Protein AF-A0A1T4NYP2-F1 (afdb_monomer_lite)

Sequence (116 aa):
MANTYNLMPRKTKQEILTHFKAEAGQNKIQVIKNGMETSTIISFPQIFAIIAKSNLQSLLGGEFYAFDKKIEDPGRFSLNEVEIFADFFQVKFDVMLNFIRRNQLEAKKKRKKTNK

Radius of gyration: 15.66 Å; chains: 1; bounding box: 38×39×49 Å

pLDDT: mean 88.24, std 14.47, range [38.56, 98.31]

Organism: NCBI:txid413434

Structure (mmCIF, N/CA/C/O backbone):
data_AF-A0A1T4NYP2-F1
#
_entry.id   AF-A0A1T4NYP2-F1
#
loop_
_atom_site.group_PDB
_atom_site.id
_atom_site.type_symbol
_atom_site.label_atom_id
_atom_site.label_alt_id
_atom_site.label_comp_id
_atom_site.label_asym_id
_atom_site.label_entity_id
_atom_site.label_seq_id
_atom_site.pdbx_PDB_ins_code
_atom_site.Cartn_x
_atom_site.Cartn_y
_atom_site.Cartn_z
_atom_site.occupancy
_atom_site.B_iso_or_equiv
_atom_site.auth_seq_id
_atom_site.auth_comp_id
_atom_site.auth_asym_id
_atom_site.auth_atom_id
_atom_site.pdbx_PDB_model_num
ATOM 1 N N . MET A 1 1 ? -9.238 28.259 -32.179 1.00 39.03 1 MET A N 1
ATOM 2 C CA . MET A 1 1 ? -7.988 27.916 -31.466 1.00 39.03 1 MET A CA 1
ATOM 3 C C . MET A 1 1 ? -8.340 26.876 -30.415 1.00 39.03 1 MET A C 1
ATOM 5 O O . MET A 1 1 ? -9.040 27.210 -29.470 1.00 39.03 1 MET A O 1
ATOM 9 N N . ALA A 1 2 ? -8.002 25.605 -30.644 1.00 38.56 2 ALA A N 1
ATOM 10 C CA . ALA A 1 2 ? -8.327 24.528 -29.711 1.00 38.56 2 ALA A CA 1
ATOM 11 C C . ALA A 1 2 ? -7.280 24.491 -28.592 1.00 38.56 2 ALA A C 1
ATOM 13 O O . ALA A 1 2 ? -6.083 24.429 -28.862 1.00 38.56 2 ALA A O 1
ATOM 14 N N . ASN A 1 3 ? -7.744 24.563 -27.347 1.00 45.41 3 ASN A N 1
ATOM 15 C CA . ASN A 1 3 ? -6.913 24.497 -26.153 1.00 45.41 3 ASN A CA 1
ATOM 16 C C . ASN A 1 3 ? -6.407 23.053 -25.991 1.00 45.41 3 ASN A C 1
ATOM 18 O O . ASN A 1 3 ? -7.137 22.179 -25.520 1.00 45.41 3 ASN A O 1
ATOM 22 N N . THR A 1 4 ? -5.17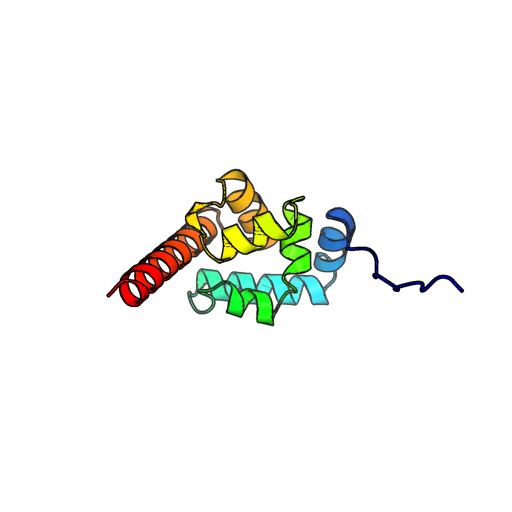8 22.772 -26.421 1.00 46.09 4 THR A N 1
ATOM 23 C CA . THR A 1 4 ? -4.510 21.496 -26.144 1.00 46.09 4 THR A CA 1
ATOM 24 C C . THR A 1 4 ? -4.061 21.501 -24.690 1.00 46.09 4 THR A C 1
ATOM 26 O O . THR A 1 4 ? -2.941 21.898 -24.368 1.00 46.09 4 THR A O 1
ATOM 29 N N . TYR A 1 5 ? -4.942 21.069 -23.789 1.00 51.00 5 TYR A N 1
ATOM 30 C CA . TYR A 1 5 ? -4.508 20.620 -22.474 1.00 51.00 5 TYR A CA 1
ATOM 31 C C . TYR A 1 5 ? -3.566 19.437 -22.699 1.00 51.00 5 TYR A C 1
ATOM 33 O O . TYR A 1 5 ? -4.006 18.346 -23.056 1.00 51.00 5 TYR A O 1
ATOM 41 N N . ASN A 1 6 ? -2.264 19.671 -22.521 1.00 46.84 6 ASN A N 1
ATOM 42 C CA . ASN A 1 6 ? -1.241 18.635 -22.435 1.00 46.84 6 ASN A CA 1
ATOM 43 C C . ASN A 1 6 ? -1.495 17.814 -21.160 1.00 46.84 6 ASN A C 1
ATOM 45 O O . ASN A 1 6 ? -0.814 17.949 -20.145 1.00 46.84 6 ASN A O 1
ATOM 49 N N . LEU A 1 7 ? -2.530 16.978 -21.189 1.00 54.16 7 LEU A N 1
ATOM 50 C CA . LEU A 1 7 ? -2.661 15.864 -20.273 1.00 54.16 7 LEU A CA 1
ATOM 51 C C . LEU A 1 7 ? -1.550 14.899 -20.667 1.00 54.16 7 LEU A C 1
ATOM 53 O O . LEU A 1 7 ? -1.682 14.175 -21.652 1.00 54.16 7 LEU A O 1
ATOM 57 N N . MET A 1 8 ? -0.436 14.916 -19.927 1.00 53.81 8 MET A N 1
ATOM 58 C CA . MET A 1 8 ? 0.527 13.824 -20.024 1.00 53.81 8 MET A CA 1
ATOM 59 C C . MET A 1 8 ? -0.262 12.513 -19.913 1.00 53.81 8 MET A C 1
ATOM 61 O O . MET A 1 8 ? -1.030 12.357 -18.953 1.00 53.81 8 MET A O 1
ATOM 65 N N . PRO A 1 9 ? -0.135 11.598 -20.888 1.00 64.44 9 PRO A N 1
ATOM 66 C CA . PRO A 1 9 ? -0.871 10.350 -20.849 1.00 64.44 9 PRO A CA 1
ATOM 67 C C . PRO A 1 9 ? -0.527 9.629 -19.546 1.00 64.44 9 PRO A C 1
ATOM 69 O O . PRO A 1 9 ? 0.637 9.550 -19.141 1.00 64.44 9 PRO A O 1
ATOM 72 N N . ARG A 1 10 ? -1.557 9.155 -18.833 1.00 69.19 10 ARG A N 1
ATOM 73 C CA . ARG A 1 10 ? -1.345 8.353 -17.625 1.00 69.19 10 ARG A CA 1
ATOM 74 C C . ARG A 1 10 ? -0.495 7.150 -18.011 1.00 69.19 10 ARG A C 1
ATOM 76 O O . ARG A 1 10 ? -0.831 6.461 -18.970 1.00 69.19 10 ARG A O 1
ATOM 83 N N . LYS A 1 11 ? 0.560 6.884 -17.236 1.00 79.50 11 LYS A N 1
ATOM 84 C CA . LYS A 1 11 ? 1.379 5.689 -17.437 1.00 79.50 11 LYS A CA 1
ATOM 85 C C . LYS A 1 11 ? 0.484 4.455 -17.374 1.00 79.50 11 LYS A C 1
ATOM 87 O O . LYS A 1 11 ? -0.310 4.295 -16.437 1.00 79.50 11 LYS A O 1
ATOM 92 N N . THR A 1 12 ? 0.628 3.596 -18.366 1.00 84.94 12 THR A N 1
ATOM 93 C CA . THR A 1 12 ? 0.041 2.263 -18.402 1.00 84.94 12 THR A CA 1
ATOM 94 C C . THR A 1 12 ? 0.625 1.403 -17.283 1.00 84.94 12 THR A C 1
ATOM 96 O O . THR A 1 12 ? 1.712 1.668 -16.757 1.00 84.94 12 THR A O 1
ATOM 99 N N . LYS A 1 13 ? -0.077 0.320 -16.933 1.00 84.38 13 LYS A N 1
ATOM 100 C CA . LYS A 1 13 ? 0.421 -0.666 -15.963 1.00 84.38 13 LYS A CA 1
ATOM 101 C C . LYS A 1 13 ? 1.820 -1.170 -16.341 1.00 84.38 13 LYS A C 1
ATOM 103 O O . LYS A 1 13 ? 2.685 -1.261 -15.475 1.00 84.38 13 LYS A O 1
ATOM 108 N N . GLN A 1 14 ? 2.063 -1.425 -17.628 1.00 86.06 14 GLN A N 1
ATOM 109 C CA . GLN A 1 14 ? 3.353 -1.916 -18.108 1.00 86.06 14 GLN A CA 1
ATOM 110 C C . GLN A 1 14 ? 4.471 -0.880 -17.939 1.00 86.06 14 GLN A C 1
ATOM 112 O O . GLN A 1 14 ? 5.550 -1.219 -17.461 1.00 86.06 14 GLN A O 1
ATOM 117 N N . GLU A 1 15 ? 4.218 0.388 -18.267 1.00 86.69 15 GLU A N 1
ATOM 118 C CA . GLU A 1 15 ? 5.200 1.467 -18.085 1.00 86.69 15 GLU A CA 1
ATOM 119 C C . GLU A 1 15 ? 5.546 1.692 -16.613 1.00 86.69 15 GLU A C 1
ATOM 121 O O . GLU A 1 15 ? 6.693 1.992 -16.284 1.00 86.69 15 GLU A O 1
ATOM 126 N N . ILE A 1 16 ? 4.576 1.521 -15.712 1.00 87.69 16 ILE A N 1
ATOM 127 C CA . ILE A 1 16 ? 4.806 1.599 -14.266 1.00 87.69 16 ILE A CA 1
ATOM 128 C C . ILE A 1 16 ? 5.700 0.451 -13.823 1.00 87.69 16 ILE A C 1
ATOM 130 O O . ILE A 1 16 ? 6.724 0.701 -13.193 1.00 87.69 16 ILE A O 1
ATOM 134 N N . LEU A 1 17 ? 5.366 -0.787 -14.188 1.00 88.06 17 LEU A N 1
ATOM 135 C CA . LEU A 1 17 ? 6.187 -1.946 -13.842 1.00 88.06 17 LEU A CA 1
ATOM 136 C C . LEU A 1 17 ? 7.617 -1.795 -14.378 1.00 88.06 17 LEU A C 1
ATOM 138 O O . LEU A 1 17 ? 8.566 -2.029 -13.638 1.00 88.06 17 LEU A O 1
ATOM 142 N N . THR A 1 18 ? 7.793 -1.334 -15.617 1.00 89.88 18 THR A N 1
ATOM 143 C CA . THR A 1 18 ? 9.120 -1.063 -16.192 1.00 89.88 18 THR A CA 1
ATOM 144 C C . THR A 1 18 ? 9.854 0.051 -15.447 1.00 89.88 18 THR A C 1
ATOM 146 O O . THR A 1 18 ? 11.021 -0.111 -15.102 1.00 89.88 18 THR A O 1
ATOM 149 N N . HIS A 1 19 ? 9.183 1.162 -15.131 1.00 89.44 19 HIS A N 1
ATOM 150 C CA . HIS A 1 19 ? 9.784 2.257 -14.369 1.00 89.44 19 HIS A CA 1
ATOM 151 C C . HIS A 1 19 ? 10.255 1.801 -12.984 1.00 89.44 19 HIS A C 1
ATOM 153 O O . HIS A 1 19 ? 11.342 2.173 -12.549 1.00 89.44 19 HIS A O 1
ATOM 159 N N . PHE A 1 20 ? 9.460 0.971 -12.306 1.00 91.38 20 PHE A N 1
ATOM 160 C CA . PHE A 1 20 ? 9.804 0.460 -10.985 1.00 91.38 20 PHE A CA 1
ATOM 161 C C . PHE A 1 20 ? 10.823 -0.683 -11.012 1.00 91.38 20 PHE A C 1
ATOM 163 O O . PHE A 1 20 ? 11.368 -0.996 -9.962 1.00 91.38 20 PHE A O 1
ATOM 170 N N . LYS A 1 21 ? 11.157 -1.253 -12.179 1.00 90.00 21 LYS A N 1
ATOM 171 C CA . LYS A 1 21 ? 12.304 -2.168 -12.352 1.00 90.00 21 LYS A CA 1
ATOM 172 C C . LYS A 1 21 ? 13.656 -1.450 -12.397 1.00 90.00 21 LYS A C 1
ATOM 174 O O . LYS A 1 21 ? 14.667 -2.087 -12.129 1.00 90.00 21 LYS A O 1
ATOM 179 N N . ALA A 1 22 ? 13.691 -0.157 -12.721 1.00 92.12 22 ALA A N 1
ATOM 180 C CA . ALA A 1 22 ? 14.923 0.627 -12.657 1.00 92.12 22 ALA A CA 1
ATOM 181 C C . ALA A 1 22 ? 15.378 0.827 -11.201 1.00 92.12 22 ALA A C 1
ATOM 183 O O . ALA A 1 22 ? 14.552 0.831 -10.289 1.00 92.12 22 ALA A O 1
ATOM 184 N N . GLU A 1 23 ? 16.673 1.070 -10.989 1.00 90.50 23 GLU A N 1
ATOM 185 C CA . GLU A 1 23 ? 17.281 1.216 -9.657 1.00 90.50 23 GLU A CA 1
ATOM 186 C C . GLU A 1 23 ? 16.554 2.249 -8.778 1.00 90.50 23 GLU A C 1
ATOM 188 O O . GLU A 1 23 ? 16.138 1.948 -7.661 1.00 90.50 23 GLU A O 1
ATOM 193 N N . ALA A 1 24 ? 16.285 3.444 -9.315 1.00 89.94 24 ALA A N 1
ATOM 194 C CA . ALA A 1 24 ? 15.552 4.488 -8.596 1.00 89.94 24 ALA A CA 1
ATOM 195 C C . ALA A 1 24 ? 14.127 4.059 -8.191 1.00 89.94 24 ALA A C 1
ATOM 197 O O . ALA A 1 24 ? 13.601 4.498 -7.167 1.00 89.94 24 ALA A O 1
ATOM 198 N N . GLY A 1 25 ? 13.493 3.208 -8.998 1.00 92.00 25 GLY A N 1
ATOM 199 C CA . GLY A 1 25 ? 12.192 2.622 -8.708 1.00 92.00 25 GLY A CA 1
ATOM 200 C C . GLY A 1 25 ? 12.274 1.550 -7.624 1.00 92.00 25 GLY A C 1
ATOM 201 O O . GLY A 1 25 ? 11.515 1.606 -6.657 1.00 92.00 25 GLY A O 1
ATOM 202 N N . GLN A 1 26 ? 13.234 0.633 -7.736 1.00 95.44 26 GLN 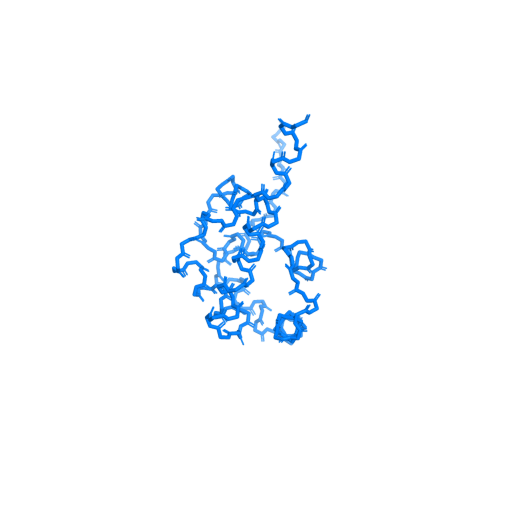A N 1
ATOM 203 C CA . GLN A 1 26 ? 13.476 -0.419 -6.746 1.00 95.44 26 GLN A CA 1
ATOM 204 C C . GLN A 1 26 ? 13.824 0.157 -5.373 1.00 95.44 26 GLN A C 1
ATOM 206 O O . GLN A 1 26 ? 13.278 -0.306 -4.376 1.00 95.44 26 GLN A O 1
ATOM 211 N N . ASN A 1 27 ? 14.610 1.235 -5.305 1.00 96.62 27 ASN A N 1
ATOM 212 C CA . ASN A 1 27 ? 14.902 1.919 -4.042 1.00 96.62 27 ASN A CA 1
ATOM 213 C C . ASN A 1 27 ? 13.621 2.399 -3.341 1.00 96.62 27 ASN A C 1
ATOM 215 O O . ASN A 1 27 ? 13.465 2.219 -2.135 1.00 96.62 27 ASN A O 1
ATOM 219 N N . LYS A 1 28 ? 12.655 2.948 -4.090 1.00 96.81 28 LYS A N 1
ATOM 220 C CA . LYS A 1 28 ? 11.351 3.350 -3.532 1.00 96.81 28 LYS A CA 1
ATOM 221 C C . LYS A 1 28 ? 10.548 2.154 -3.027 1.00 96.81 28 LYS A C 1
ATOM 223 O O . LYS A 1 28 ? 9.965 2.239 -1.948 1.00 96.81 28 LYS A O 1
ATOM 228 N N . ILE A 1 29 ? 10.524 1.058 -3.788 1.00 97.31 29 ILE A N 1
ATOM 229 C CA . ILE A 1 29 ? 9.860 -0.184 -3.370 1.00 97.31 29 ILE A CA 1
ATOM 230 C C . ILE A 1 29 ? 10.500 -0.721 -2.091 1.00 97.31 29 ILE A C 1
ATOM 232 O O . ILE A 1 29 ? 9.777 -1.028 -1.149 1.00 97.31 29 ILE A O 1
ATOM 236 N N . GLN A 1 30 ? 11.830 -0.732 -2.001 1.00 97.62 30 GLN A N 1
ATOM 237 C CA . GLN A 1 30 ? 12.553 -1.214 -0.828 1.00 97.62 30 GLN A CA 1
ATOM 238 C C . GLN A 1 30 ? 12.284 -0.363 0.419 1.00 97.62 30 GLN A C 1
ATOM 240 O O . GLN A 1 30 ? 12.068 -0.915 1.498 1.00 97.62 30 GLN A O 1
ATOM 245 N N . VAL A 1 31 ? 12.247 0.970 0.289 1.00 97.88 31 VAL A N 1
ATOM 246 C CA . VAL A 1 31 ? 11.879 1.861 1.405 1.00 97.88 31 VAL A CA 1
ATOM 247 C C . VAL A 1 31 ? 10.464 1.554 1.892 1.00 97.88 31 VAL A C 1
ATOM 249 O O . VAL A 1 31 ? 10.243 1.443 3.098 1.00 97.88 31 VAL A O 1
ATOM 252 N N . ILE A 1 32 ? 9.509 1.379 0.973 1.00 97.94 32 ILE A N 1
ATOM 253 C CA . ILE A 1 32 ? 8.119 1.079 1.338 1.00 97.94 32 ILE A CA 1
ATOM 254 C C . ILE A 1 32 ? 8.012 -0.297 1.991 1.00 97.94 32 ILE A C 1
ATOM 256 O O . ILE A 1 32 ? 7.419 -0.406 3.062 1.00 97.94 32 ILE A O 1
ATOM 260 N N . LYS A 1 33 ? 8.634 -1.316 1.395 1.00 98.25 33 LYS A N 1
ATOM 261 C CA . LYS A 1 33 ? 8.701 -2.680 1.920 1.00 98.25 33 LYS A CA 1
ATOM 262 C C . LYS A 1 33 ? 9.206 -2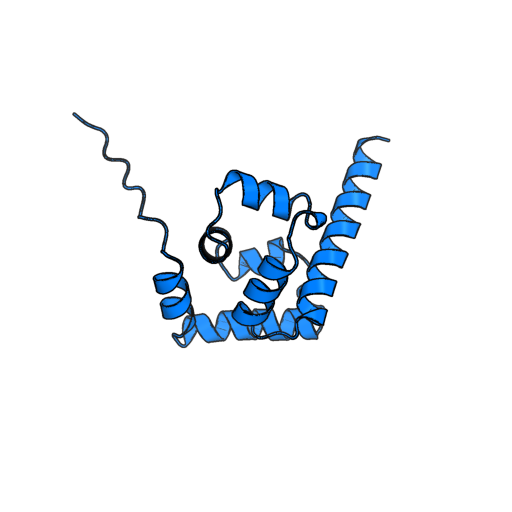.699 3.358 1.00 98.25 33 LYS A C 1
ATOM 264 O O . LYS A 1 33 ? 8.478 -3.119 4.256 1.00 98.25 33 LYS A O 1
ATOM 269 N N . ASN A 1 34 ? 10.409 -2.166 3.582 1.00 97.94 34 ASN A N 1
ATOM 270 C CA . ASN A 1 34 ? 11.016 -2.101 4.909 1.00 97.94 34 ASN A CA 1
ATOM 271 C C . ASN A 1 34 ? 10.110 -1.343 5.880 1.00 97.94 34 ASN A C 1
ATOM 273 O O . ASN A 1 34 ? 9.942 -1.750 7.029 1.00 97.94 34 ASN A O 1
ATOM 277 N N . GLY A 1 35 ? 9.496 -0.248 5.426 1.00 97.69 35 GLY A N 1
ATOM 278 C CA . GLY A 1 35 ? 8.624 0.552 6.269 1.00 97.69 35 GLY A CA 1
ATOM 279 C C . GLY A 1 35 ? 7.336 -0.165 6.673 1.00 97.69 35 GLY A C 1
ATOM 280 O O . GLY A 1 35 ? 6.883 -0.012 7.806 1.00 97.69 35 GLY A O 1
ATOM 281 N N . MET A 1 36 ? 6.760 -0.976 5.788 1.00 97.69 36 MET A N 1
ATOM 282 C CA . MET A 1 36 ? 5.591 -1.802 6.096 1.00 97.69 36 MET A CA 1
ATOM 283 C C . MET A 1 36 ? 5.950 -2.952 7.041 1.00 97.69 36 MET A C 1
ATOM 285 O O . MET A 1 36 ? 5.256 -3.162 8.034 1.00 97.69 36 MET A O 1
ATOM 289 N N . GLU A 1 37 ? 7.056 -3.654 6.782 1.00 96.31 37 GLU A N 1
ATOM 290 C CA . GLU A 1 37 ? 7.526 -4.776 7.609 1.00 96.31 37 GLU A CA 1
ATOM 291 C C . GLU A 1 37 ? 7.917 -4.329 9.028 1.00 96.31 37 GLU A C 1
ATOM 293 O O . GLU A 1 37 ? 7.666 -5.042 9.996 1.00 96.31 37 GLU A O 1
ATOM 298 N N . THR A 1 38 ? 8.446 -3.110 9.175 1.00 96.50 38 THR A N 1
ATOM 299 C CA . THR A 1 38 ? 8.803 -2.505 10.474 1.00 96.50 38 THR A CA 1
ATOM 300 C C . THR A 1 38 ? 7.690 -1.656 11.091 1.00 96.50 38 THR A C 1
ATOM 302 O O . THR A 1 38 ? 7.876 -1.073 12.157 1.00 96.50 38 THR A O 1
ATOM 305 N N . SER A 1 39 ? 6.519 -1.568 10.450 1.00 93.75 39 SER A N 1
ATOM 306 C CA . SER A 1 39 ? 5.394 -0.727 10.891 1.00 93.75 39 SER A CA 1
ATOM 307 C C . SER A 1 39 ? 5.712 0.772 11.049 1.00 93.75 39 SER A C 1
ATOM 309 O O . SER A 1 39 ? 5.044 1.467 11.817 1.00 93.75 39 SER A O 1
ATOM 311 N N . THR A 1 40 ? 6.687 1.301 10.308 1.00 96.88 40 THR A N 1
ATOM 312 C CA . THR A 1 40 ? 6.962 2.749 10.213 1.00 96.88 40 THR A CA 1
ATOM 313 C C . THR A 1 40 ? 6.123 3.423 9.117 1.00 96.88 40 THR A C 1
ATOM 315 O O . THR A 1 40 ? 5.696 4.571 9.272 1.00 96.88 40 THR A O 1
ATOM 318 N N . ILE A 1 41 ? 5.783 2.687 8.052 1.00 97.81 41 ILE A N 1
ATOM 319 C CA . ILE A 1 41 ? 4.790 3.069 7.039 1.00 97.81 41 ILE A CA 1
ATOM 320 C C . ILE A 1 41 ? 3.485 2.341 7.345 1.00 97.81 41 ILE A C 1
ATOM 322 O O . ILE A 1 41 ? 3.354 1.130 7.199 1.00 97.81 41 ILE A O 1
ATOM 326 N N . ILE A 1 42 ? 2.501 3.115 7.785 1.00 96.88 42 ILE A N 1
ATOM 327 C CA . ILE A 1 42 ? 1.246 2.624 8.362 1.00 96.88 42 ILE A CA 1
ATOM 328 C C . ILE A 1 42 ? 0.013 3.232 7.702 1.00 96.88 42 ILE A C 1
ATOM 330 O O . ILE A 1 42 ? -1.110 2.870 8.051 1.00 96.88 42 ILE A O 1
ATOM 334 N N . SER A 1 43 ? 0.206 4.178 6.781 1.00 96.81 43 SER A N 1
ATOM 335 C CA . SER A 1 43 ? -0.874 4.919 6.146 1.00 96.81 43 SER A CA 1
ATOM 336 C C . SER A 1 43 ? -0.606 5.223 4.676 1.00 96.81 43 SER A C 1
ATOM 338 O O . SER A 1 43 ? 0.538 5.391 4.255 1.00 96.81 43 SER A O 1
ATOM 340 N N . PHE A 1 44 ? -1.678 5.329 3.888 1.00 96.50 44 PHE A N 1
ATOM 341 C CA . PHE A 1 44 ? -1.581 5.668 2.465 1.00 96.50 44 PHE A CA 1
ATOM 342 C C . PHE A 1 44 ? -0.856 6.996 2.183 1.00 96.50 44 PHE A C 1
ATOM 344 O O . PHE A 1 44 ? -0.042 7.013 1.263 1.00 96.50 44 PHE A O 1
ATOM 351 N N . PRO A 1 45 ? -1.046 8.087 2.958 1.00 96.19 45 PRO A N 1
ATOM 352 C CA . PRO A 1 45 ? -0.279 9.317 2.754 1.00 96.19 45 PRO A CA 1
ATOM 353 C C . PRO A 1 45 ? 1.242 9.128 2.837 1.00 96.19 45 PRO A C 1
ATOM 355 O O . PRO A 1 45 ? 1.967 9.750 2.067 1.00 96.19 45 PRO A O 1
ATOM 358 N N . GLN A 1 46 ? 1.733 8.241 3.711 1.00 97.62 46 GLN A N 1
ATOM 359 C CA . GLN A 1 46 ? 3.169 7.939 3.805 1.00 97.62 46 GLN A CA 1
ATOM 360 C C . GLN A 1 46 ? 3.678 7.211 2.554 1.00 97.62 46 GLN A C 1
ATOM 362 O O . GLN A 1 46 ? 4.767 7.509 2.077 1.00 97.62 46 GLN A O 1
ATOM 367 N N . ILE A 1 47 ? 2.873 6.315 1.972 1.00 97.44 47 ILE A N 1
ATOM 368 C CA . ILE A 1 47 ? 3.180 5.706 0.669 1.00 97.44 47 ILE A CA 1
ATOM 369 C C . ILE A 1 47 ? 3.195 6.781 -0.426 1.00 97.44 47 ILE A C 1
ATOM 371 O O . ILE A 1 47 ? 4.109 6.816 -1.251 1.00 97.44 47 ILE A O 1
ATOM 375 N N . PHE A 1 48 ? 2.214 7.687 -0.422 1.00 96.44 48 PHE A N 1
ATOM 376 C CA . PHE A 1 48 ? 2.078 8.729 -1.444 1.00 96.44 48 PHE A CA 1
ATOM 377 C C . PHE A 1 48 ? 3.185 9.785 -1.408 1.00 96.44 48 PHE A C 1
ATOM 379 O O . PHE A 1 48 ? 3.453 10.415 -2.429 1.00 96.44 48 PHE A O 1
ATOM 386 N N . ALA A 1 49 ? 3.858 9.945 -0.268 1.00 96.56 49 ALA A N 1
ATOM 387 C CA . ALA A 1 49 ? 5.058 10.768 -0.154 1.00 96.56 49 ALA A CA 1
ATOM 388 C C . ALA A 1 49 ? 6.255 10.191 -0.937 1.00 96.56 49 ALA A C 1
ATOM 390 O O . ALA A 1 49 ? 7.188 10.922 -1.258 1.00 96.56 49 ALA A O 1
ATOM 391 N N . ILE A 1 50 ? 6.233 8.893 -1.262 1.00 96.38 50 ILE A N 1
ATOM 392 C CA . ILE A 1 50 ? 7.337 8.178 -1.921 1.00 96.38 50 ILE A CA 1
ATOM 393 C C . ILE A 1 50 ? 6.981 7.851 -3.380 1.00 96.38 50 ILE A C 1
ATOM 395 O O . ILE A 1 50 ? 7.797 8.016 -4.296 1.00 96.38 50 ILE A O 1
ATOM 399 N N . ILE A 1 51 ? 5.751 7.389 -3.617 1.00 94.38 51 ILE A N 1
ATOM 400 C CA . ILE A 1 51 ? 5.240 7.007 -4.936 1.00 94.38 51 ILE A CA 1
ATOM 401 C C . ILE A 1 51 ? 3.959 7.777 -5.241 1.00 94.38 51 ILE A C 1
ATOM 403 O O . ILE A 1 51 ? 3.025 7.794 -4.449 1.00 94.38 51 ILE A O 1
ATOM 407 N N . ALA A 1 52 ? 3.879 8.353 -6.441 1.00 93.19 52 ALA A N 1
ATOM 408 C CA . ALA A 1 52 ? 2.688 9.067 -6.881 1.00 93.19 52 ALA A CA 1
ATOM 409 C C . ALA A 1 52 ? 1.436 8.172 -6.845 1.00 93.19 52 ALA A C 1
ATOM 411 O O . ALA A 1 52 ? 1.424 7.073 -7.405 1.00 93.19 52 ALA A O 1
ATOM 412 N N . LYS A 1 53 ? 0.356 8.694 -6.254 1.00 93.06 53 LYS A N 1
ATOM 413 C CA . LYS A 1 53 ? -0.961 8.043 -6.154 1.00 93.06 53 LYS A CA 1
ATOM 414 C C . LYS A 1 53 ? -1.461 7.491 -7.496 1.00 93.06 53 LYS A C 1
ATOM 416 O O . LYS A 1 53 ? -1.986 6.382 -7.551 1.00 93.06 53 LYS A O 1
ATOM 421 N N . SER A 1 54 ? -1.250 8.240 -8.579 1.00 90.62 54 SER A N 1
ATOM 422 C CA . SER A 1 54 ? -1.646 7.863 -9.940 1.00 90.62 54 SER A CA 1
ATOM 423 C C . SER A 1 54 ? -0.980 6.577 -10.436 1.00 90.62 54 SER A C 1
ATOM 425 O O . SER A 1 54 ? -1.608 5.826 -11.175 1.00 90.62 54 SER A O 1
ATOM 427 N N . ASN A 1 55 ? 0.247 6.270 -9.999 1.00 91.56 55 ASN A N 1
ATOM 428 C CA . ASN A 1 55 ? 0.906 5.014 -10.361 1.00 91.56 55 ASN A CA 1
ATOM 429 C C . ASN A 1 55 ? 0.182 3.817 -9.731 1.00 91.56 55 ASN A C 1
ATOM 431 O O . ASN A 1 55 ? -0.060 2.815 -10.395 1.00 91.56 55 ASN A O 1
ATOM 435 N N . LEU A 1 56 ? -0.204 3.927 -8.458 1.00 92.50 56 LEU A N 1
ATOM 436 C CA . LEU A 1 56 ? -0.915 2.852 -7.760 1.00 92.50 56 LEU A CA 1
ATOM 437 C C . LEU A 1 56 ? -2.327 2.666 -8.309 1.00 92.50 56 LEU A C 1
ATOM 439 O O . LEU A 1 56 ? -2.793 1.543 -8.454 1.00 92.50 56 LEU A O 1
ATOM 443 N N . GLN A 1 57 ? -2.981 3.757 -8.692 1.00 91.25 57 GLN A N 1
ATOM 444 C CA . GLN A 1 57 ? -4.260 3.690 -9.383 1.00 91.25 57 GLN A CA 1
ATOM 445 C C . GLN A 1 57 ? -4.149 2.955 -10.731 1.00 91.25 57 GLN A C 1
ATOM 447 O O . GLN A 1 57 ? -4.930 2.043 -11.000 1.00 91.25 57 GLN A O 1
ATOM 452 N N . SER A 1 58 ? -3.181 3.331 -11.573 1.00 90.06 58 SER A N 1
ATOM 453 C CA . SER A 1 58 ? -2.950 2.683 -12.870 1.00 90.06 58 SER A CA 1
ATOM 454 C C . SER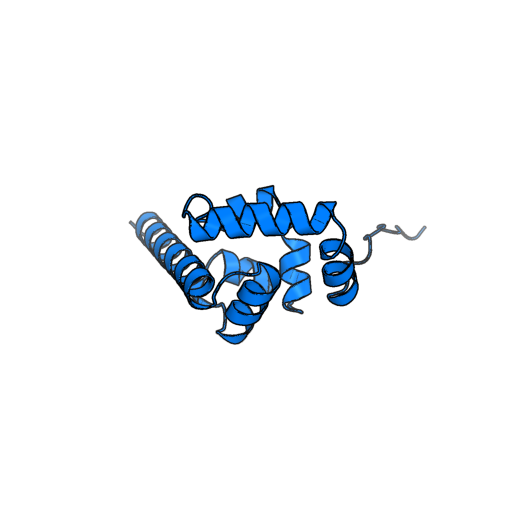 A 1 58 ? -2.566 1.205 -12.726 1.00 90.06 58 SER A C 1
ATOM 456 O O . SER A 1 58 ? -2.920 0.401 -13.586 1.00 90.06 58 SER A O 1
ATOM 458 N N . LEU A 1 59 ? -1.883 0.822 -11.639 1.00 88.50 59 LEU A N 1
ATOM 459 C CA . LEU A 1 59 ? -1.543 -0.573 -11.332 1.00 88.50 59 LEU A CA 1
ATOM 460 C C . LEU A 1 59 ? -2.796 -1.456 -11.193 1.00 88.50 59 LEU A C 1
ATOM 462 O O . LEU A 1 59 ? -2.808 -2.594 -11.671 1.00 88.50 59 LEU A O 1
ATOM 466 N N . LEU A 1 60 ? -3.846 -0.915 -10.568 1.00 88.19 60 LEU A N 1
ATOM 467 C CA . LEU A 1 60 ? -5.122 -1.599 -10.349 1.00 88.19 60 LEU A CA 1
ATOM 468 C C . LEU A 1 60 ? -6.065 -1.542 -11.562 1.00 88.19 60 LEU A C 1
ATOM 470 O O . LEU A 1 60 ? -7.125 -2.158 -11.533 1.00 88.19 60 LEU A O 1
ATOM 474 N N . GLY A 1 61 ? -5.710 -0.805 -12.621 1.00 78.06 61 GLY A N 1
ATOM 475 C CA . GLY A 1 61 ? -6.534 -0.682 -13.829 1.00 78.06 61 GLY A CA 1
ATOM 476 C C . GLY A 1 61 ? -7.873 0.037 -13.613 1.00 78.06 61 GLY A C 1
ATOM 477 O O . GLY A 1 61 ? -8.797 -0.153 -14.397 1.00 78.06 61 GLY A O 1
ATOM 478 N N . GLY A 1 62 ? -8.000 0.830 -12.542 1.00 68.62 62 GLY A N 1
ATOM 479 C CA . GLY A 1 62 ? -9.275 1.400 -12.102 1.00 68.62 62 GLY A CA 1
ATOM 480 C C . GLY A 1 62 ? -9.532 2.854 -12.515 1.00 68.62 62 GLY A C 1
ATOM 481 O O . GLY A 1 62 ? -8.616 3.664 -12.712 1.00 68.62 62 GLY A O 1
ATOM 482 N N . GLU A 1 63 ? -10.816 3.218 -12.550 1.00 65.44 63 GLU A N 1
ATOM 483 C CA . GLU A 1 63 ? -11.262 4.609 -12.636 1.00 65.44 63 GLU A CA 1
ATOM 484 C C . GLU A 1 63 ? -10.814 5.419 -11.406 1.00 65.44 63 GLU A C 1
ATOM 486 O O . GLU A 1 63 ? -10.879 4.951 -10.267 1.00 65.44 63 GLU A O 1
ATOM 491 N N . PHE A 1 64 ? -10.384 6.666 -11.630 1.00 65.56 64 PHE A N 1
ATOM 492 C CA . PHE A 1 64 ? -9.796 7.547 -10.604 1.00 65.56 64 PHE A CA 1
ATOM 493 C C . PHE A 1 64 ? -10.683 7.688 -9.367 1.00 65.56 64 PHE A C 1
ATOM 495 O O . PHE A 1 64 ? 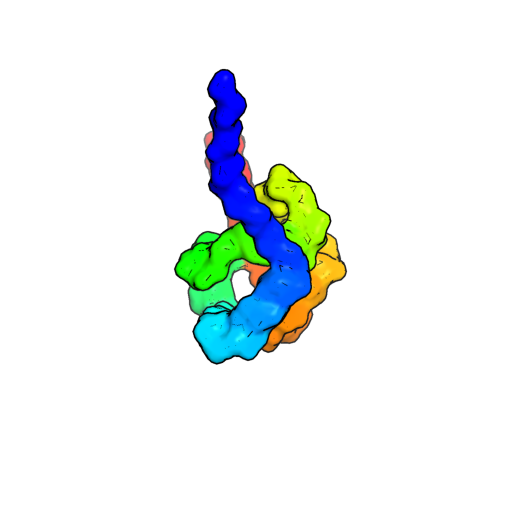-10.236 7.525 -8.233 1.00 65.56 64 PHE A O 1
ATOM 502 N N . TYR A 1 65 ? -11.974 7.906 -9.598 1.00 69.88 65 TYR A N 1
ATOM 503 C CA . TYR A 1 65 ? -12.943 8.115 -8.535 1.00 69.88 65 TYR A CA 1
ATOM 504 C C . TYR A 1 65 ? -13.164 6.867 -7.667 1.00 69.88 65 TYR A C 1
ATOM 506 O O . TYR A 1 65 ? -13.397 6.971 -6.461 1.00 69.88 65 TYR A O 1
ATOM 514 N N . ALA A 1 66 ? -13.048 5.672 -8.253 1.00 86.00 66 ALA A N 1
ATOM 515 C CA . ALA A 1 66 ? -13.144 4.430 -7.500 1.00 86.00 66 ALA A CA 1
ATOM 516 C C . ALA A 1 66 ? -11.934 4.251 -6.576 1.00 86.00 66 ALA A C 1
ATOM 518 O O . ALA A 1 66 ? -12.099 3.831 -5.431 1.00 86.00 66 ALA A O 1
ATOM 519 N N . PHE A 1 67 ? -10.735 4.612 -7.041 1.00 91.44 67 PHE A N 1
ATOM 520 C CA . PHE A 1 67 ? -9.523 4.517 -6.232 1.00 91.44 67 PHE A CA 1
ATOM 521 C C . PHE A 1 67 ? -9.554 5.473 -5.039 1.00 91.44 67 PHE A C 1
ATOM 523 O O . PHE A 1 67 ? -9.286 5.055 -3.916 1.00 91.44 67 PHE A O 1
ATOM 530 N N . ASP A 1 68 ? -9.972 6.720 -5.245 1.00 91.75 68 ASP A N 1
ATOM 531 C CA . ASP A 1 68 ? -10.081 7.711 -4.171 1.00 91.75 68 ASP A CA 1
ATOM 532 C C . ASP A 1 68 ? -11.017 7.243 -3.054 1.00 91.75 68 ASP A C 1
ATOM 534 O O . ASP A 1 68 ? -10.634 7.241 -1.882 1.00 91.75 68 ASP A O 1
ATOM 538 N N . LYS A 1 69 ? -12.183 6.703 -3.423 1.00 92.38 69 LYS A N 1
ATOM 539 C CA . LYS A 1 69 ? -13.114 6.090 -2.467 1.00 92.38 69 LYS A CA 1
ATOM 540 C C . LYS A 1 69 ? -12.525 4.895 -1.728 1.00 92.38 69 LYS A C 1
ATOM 542 O O . LYS A 1 69 ? -12.887 4.668 -0.577 1.00 92.38 69 LYS A O 1
ATOM 547 N N . LYS A 1 70 ? -11.652 4.108 -2.364 1.00 94.50 70 LYS A N 1
ATOM 548 C CA . LYS A 1 70 ? -10.953 2.990 -1.709 1.00 94.50 70 LYS A CA 1
ATOM 549 C C . LYS A 1 70 ? -9.890 3.484 -0.733 1.00 94.50 70 LYS A C 1
ATOM 551 O O . LYS A 1 70 ? -9.708 2.881 0.314 1.00 94.50 70 LYS A O 1
ATOM 556 N N . ILE A 1 71 ? -9.228 4.602 -1.009 1.00 94.94 71 ILE A N 1
ATOM 557 C CA . ILE A 1 71 ? -8.298 5.216 -0.051 1.00 94.94 71 ILE A CA 1
ATOM 558 C C . ILE A 1 71 ? -9.044 5.793 1.161 1.00 94.94 71 ILE A C 1
ATOM 560 O O . ILE A 1 71 ? -8.591 5.635 2.294 1.00 94.94 71 ILE A O 1
ATOM 564 N N . GLU A 1 72 ? -10.200 6.422 0.943 1.00 93.56 72 GLU A N 1
ATOM 565 C CA . GLU A 1 72 ? -11.073 6.930 2.014 1.00 93.56 72 GLU A CA 1
ATOM 566 C C . GLU A 1 72 ? -11.779 5.817 2.801 1.00 93.56 72 GLU A C 1
ATOM 568 O O . GLU A 1 72 ? -12.090 5.976 3.987 1.00 93.56 72 GLU A O 1
ATOM 573 N N . ASP A 1 73 ? -12.060 4.694 2.141 1.00 94.56 73 ASP A N 1
ATOM 574 C CA . ASP A 1 73 ? -12.644 3.488 2.719 1.00 94.56 73 ASP A CA 1
ATOM 575 C C . ASP A 1 73 ? -11.860 2.232 2.315 1.00 94.56 73 ASP A C 1
ATOM 577 O O . ASP A 1 73 ? -12.279 1.494 1.415 1.00 94.56 73 ASP A O 1
ATOM 581 N N . PRO A 1 74 ? -10.741 1.936 2.998 1.00 95.81 74 PRO A N 1
ATOM 582 C CA . PRO A 1 74 ? -9.876 0.812 2.635 1.00 95.81 74 PRO A CA 1
ATOM 583 C C . PRO A 1 74 ? -10.558 -0.558 2.683 1.00 95.81 74 PRO A C 1
ATOM 585 O O . PRO A 1 74 ? -10.070 -1.505 2.079 1.00 95.81 74 PRO A O 1
ATOM 588 N N . GLY A 1 75 ? -11.729 -0.673 3.321 1.00 93.88 75 GLY A N 1
ATOM 589 C CA . GLY A 1 75 ? -12.543 -1.890 3.265 1.00 93.88 75 GLY A CA 1
ATOM 590 C C . GLY A 1 75 ? -13.109 -2.211 1.878 1.00 93.88 75 GLY A C 1
ATOM 591 O O . GLY A 1 75 ? -13.683 -3.279 1.701 1.00 93.88 75 GLY A O 1
ATOM 592 N N . ARG A 1 76 ? -12.980 -1.298 0.909 1.00 94.38 76 ARG A N 1
ATOM 593 C CA . ARG A 1 76 ? -13.416 -1.477 -0.482 1.00 94.38 76 ARG A CA 1
ATOM 594 C C . ARG A 1 76 ? -12.352 -2.107 -1.386 1.00 94.38 76 ARG A C 1
ATOM 596 O O . ARG A 1 76 ? -12.646 -2.355 -2.555 1.00 94.38 76 ARG A O 1
ATOM 603 N N . PHE A 1 77 ? -11.129 -2.316 -0.895 1.00 95.38 77 PHE A N 1
ATOM 604 C CA . PHE A 1 77 ? -10.131 -3.093 -1.627 1.00 95.38 77 PHE A CA 1
ATOM 605 C C . PHE A 1 77 ? -10.522 -4.572 -1.624 1.00 95.38 77 PHE A C 1
ATOM 607 O O . PHE A 1 77 ? -10.799 -5.149 -0.573 1.00 95.38 77 PHE A O 1
ATOM 614 N N . SER A 1 78 ? -10.556 -5.174 -2.808 1.00 95.00 78 SER A N 1
ATOM 615 C CA . SER A 1 78 ? -10.727 -6.621 -2.967 1.00 95.00 78 SER A CA 1
ATOM 616 C C . SER A 1 78 ? -9.424 -7.361 -2.660 1.00 95.00 78 SER A C 1
ATOM 618 O O . SER A 1 78 ? -8.348 -6.775 -2.761 1.00 95.00 78 SER A O 1
ATOM 620 N N . LEU A 1 79 ? -9.500 -8.655 -2.332 1.00 96.19 79 LEU A N 1
ATOM 621 C CA . LEU A 1 79 ? -8.305 -9.462 -2.050 1.00 96.19 79 LEU A CA 1
ATOM 622 C C . LEU A 1 79 ? -7.330 -9.482 -3.237 1.00 96.19 79 LEU A C 1
ATOM 624 O O . LEU A 1 79 ? -6.141 -9.292 -3.026 1.00 96.19 79 LEU A O 1
ATOM 628 N N . ASN A 1 80 ? -7.830 -9.556 -4.473 1.00 95.31 80 ASN A N 1
ATOM 629 C CA . ASN A 1 80 ? -6.986 -9.486 -5.671 1.00 95.31 80 ASN A CA 1
ATOM 630 C C . ASN A 1 80 ? -6.209 -8.160 -5.763 1.00 95.31 80 ASN A C 1
ATOM 632 O O . ASN A 1 80 ? -5.067 -8.130 -6.202 1.00 95.31 80 ASN A O 1
ATOM 636 N N . GLU A 1 81 ? -6.803 -7.038 -5.348 1.00 95.12 81 GLU A N 1
ATOM 637 C CA . GLU A 1 81 ? -6.095 -5.750 -5.323 1.00 95.12 81 GLU A CA 1
ATOM 638 C C . GLU A 1 81 ? -5.056 -5.691 -4.200 1.00 95.12 81 GLU A C 1
ATOM 640 O O . GLU A 1 81 ? -4.001 -5.079 -4.369 1.00 95.12 81 GLU A O 1
ATOM 645 N N . VAL A 1 82 ? -5.336 -6.346 -3.070 1.00 97.06 82 VAL A N 1
ATOM 646 C CA . VAL A 1 82 ? -4.371 -6.530 -1.978 1.00 97.06 82 VAL A CA 1
ATOM 647 C C . VAL A 1 82 ? -3.194 -7.388 -2.449 1.00 97.06 82 VAL A C 1
ATOM 649 O O . VAL A 1 82 ? -2.057 -7.018 -2.176 1.00 97.06 82 VAL A O 1
ATOM 652 N N . GLU A 1 83 ? -3.435 -8.467 -3.198 1.00 96.88 83 GLU A N 1
ATOM 653 C CA . GLU A 1 83 ? -2.391 -9.300 -3.818 1.00 96.88 83 GLU A CA 1
ATOM 654 C C . GLU A 1 83 ? -1.550 -8.498 -4.812 1.00 96.88 83 GLU A C 1
ATOM 656 O O . GLU A 1 83 ? -0.331 -8.453 -4.683 1.00 96.88 83 GLU A O 1
ATOM 661 N N . ILE A 1 84 ? -2.187 -7.762 -5.727 1.00 95.25 84 ILE A N 1
ATOM 662 C CA . ILE A 1 84 ? -1.481 -6.912 -6.697 1.00 95.25 84 ILE A CA 1
ATOM 663 C C . ILE A 1 84 ? -0.569 -5.898 -5.988 1.00 95.25 84 ILE A C 1
ATOM 665 O O . ILE A 1 84 ? 0.550 -5.645 -6.441 1.00 95.25 84 ILE A O 1
ATOM 669 N N . PHE A 1 85 ? -1.019 -5.305 -4.878 1.00 96.44 85 PHE A N 1
ATOM 670 C CA . PHE A 1 85 ? -0.169 -4.423 -4.081 1.00 96.44 85 PHE A CA 1
ATOM 671 C C . PHE A 1 85 ? 0.921 -5.169 -3.320 1.00 96.44 85 PHE A C 1
ATOM 673 O O . PHE A 1 85 ? 2.042 -4.667 -3.269 1.00 96.44 85 PHE A O 1
ATOM 680 N N . ALA A 1 86 ? 0.630 -6.331 -2.741 1.00 97.88 86 ALA A N 1
ATOM 681 C CA . ALA A 1 86 ? 1.629 -7.146 -2.059 1.00 97.88 86 ALA A CA 1
ATOM 682 C C . ALA A 1 86 ? 2.780 -7.508 -3.009 1.00 97.88 86 ALA A C 1
ATOM 684 O O . ALA A 1 86 ? 3.941 -7.263 -2.676 1.00 97.88 86 ALA A O 1
ATOM 685 N N . ASP A 1 87 ? 2.451 -7.952 -4.221 1.00 96.75 87 ASP A N 1
ATOM 686 C CA . ASP A 1 87 ? 3.416 -8.269 -5.272 1.00 96.75 87 ASP A CA 1
ATOM 687 C C . ASP A 1 87 ? 4.211 -7.034 -5.700 1.00 96.75 87 ASP A C 1
ATOM 689 O O . ASP A 1 87 ? 5.441 -7.066 -5.777 1.00 96.75 87 ASP A O 1
ATOM 693 N N . PHE A 1 88 ? 3.526 -5.912 -5.940 1.00 96.25 88 PHE A N 1
ATOM 694 C CA . PHE A 1 88 ? 4.175 -4.675 -6.370 1.00 96.25 88 PHE A CA 1
ATOM 695 C C . PHE A 1 88 ? 5.150 -4.129 -5.320 1.00 96.25 88 PHE A C 1
ATOM 697 O O . PHE A 1 88 ? 6.258 -3.717 -5.663 1.00 96.25 88 PHE A O 1
ATOM 704 N N . PHE A 1 89 ? 4.757 -4.140 -4.045 1.00 97.25 89 PHE A N 1
ATOM 705 C CA . PHE A 1 89 ? 5.596 -3.691 -2.934 1.00 97.25 89 PHE A CA 1
ATOM 706 C C . PHE A 1 89 ? 6.544 -4.775 -2.405 1.00 97.25 89 PHE A C 1
ATOM 708 O O . PHE A 1 89 ? 7.325 -4.499 -1.498 1.00 97.25 89 PHE A O 1
ATOM 715 N N . GLN A 1 90 ? 6.506 -5.983 -2.975 1.00 97.25 90 GLN A N 1
ATOM 716 C CA . GLN A 1 90 ? 7.342 -7.126 -2.598 1.00 97.25 90 GLN A CA 1
ATOM 717 C C . GLN A 1 90 ? 7.260 -7.483 -1.104 1.00 97.25 90 GLN A C 1
ATOM 719 O O . GLN A 1 90 ? 8.266 -7.846 -0.481 1.00 97.25 90 GLN A O 1
ATOM 724 N N . VAL A 1 91 ? 6.060 -7.374 -0.532 1.00 98.00 91 VAL A N 1
ATOM 725 C CA . VAL A 1 91 ? 5.742 -7.776 0.846 1.00 98.00 91 VAL A CA 1
ATOM 726 C C . VAL A 1 91 ? 4.862 -9.020 0.836 1.00 98.00 91 VAL A C 1
ATOM 728 O O . VAL A 1 91 ? 4.157 -9.295 -0.131 1.00 98.00 91 VAL A O 1
ATOM 731 N N . LYS A 1 92 ? 4.847 -9.766 1.943 1.00 98.19 92 LYS A N 1
ATOM 732 C CA . LYS A 1 92 ? 3.888 -10.867 2.114 1.00 98.19 92 LYS A CA 1
ATOM 733 C C . LYS A 1 92 ? 2.453 -10.337 2.064 1.00 98.19 92 LYS A C 1
ATOM 735 O O . LYS A 1 92 ? 2.172 -9.263 2.602 1.00 98.19 92 LYS A O 1
ATOM 740 N N . PHE A 1 93 ? 1.540 -11.136 1.512 1.00 98.12 93 PHE A N 1
ATOM 741 C CA . PHE A 1 93 ? 0.114 -10.810 1.451 1.00 98.12 93 PHE A CA 1
ATOM 742 C C . PHE A 1 93 ? -0.447 -10.366 2.811 1.00 98.12 93 PHE A C 1
ATOM 744 O O . PHE A 1 93 ? -1.081 -9.318 2.900 1.00 98.12 93 PHE A O 1
ATOM 751 N N . ASP A 1 94 ? -0.117 -11.081 3.889 1.00 98.00 94 ASP A N 1
ATOM 752 C CA . ASP A 1 94 ? -0.592 -10.762 5.241 1.00 98.00 94 ASP A CA 1
ATOM 753 C C . ASP A 1 94 ? -0.138 -9.381 5.733 1.00 98.00 94 ASP A C 1
ATOM 755 O O . ASP A 1 94 ? -0.879 -8.693 6.436 1.00 98.00 94 ASP A O 1
ATOM 759 N N . VAL A 1 95 ? 1.064 -8.937 5.347 1.00 98.12 95 VAL A N 1
ATOM 760 C CA . VAL A 1 95 ? 1.575 -7.598 5.687 1.00 98.12 95 VAL A CA 1
ATOM 761 C C . VAL A 1 95 ? 0.730 -6.534 4.991 1.00 98.12 95 VAL A C 1
ATOM 763 O O . VAL A 1 95 ? 0.290 -5.575 5.631 1.00 98.12 95 VAL A O 1
ATOM 766 N N . MET A 1 96 ? 0.435 -6.726 3.702 1.00 98.31 96 MET A N 1
ATOM 767 C CA . MET A 1 96 ? -0.425 -5.818 2.943 1.00 98.31 96 MET A CA 1
ATOM 768 C C . MET A 1 96 ? -1.865 -5.829 3.467 1.00 98.31 96 MET A C 1
ATOM 770 O O . MET A 1 96 ? -2.452 -4.771 3.698 1.00 98.31 96 MET A O 1
ATOM 774 N N . LEU A 1 97 ? -2.429 -7.004 3.741 1.00 98.00 97 LEU A N 1
ATOM 775 C CA . LEU A 1 97 ? -3.776 -7.142 4.289 1.00 98.00 97 LEU A CA 1
ATOM 776 C C . LEU A 1 97 ? -3.901 -6.440 5.649 1.00 98.00 97 LEU A C 1
ATOM 778 O O . LEU A 1 97 ? -4.864 -5.705 5.885 1.00 98.00 97 LEU A O 1
ATOM 782 N N . ASN A 1 98 ? -2.908 -6.600 6.526 1.00 97.56 98 ASN A N 1
ATOM 783 C CA . ASN A 1 98 ? -2.862 -5.916 7.818 1.00 97.56 98 ASN A CA 1
ATOM 784 C C . ASN A 1 98 ? -2.755 -4.396 7.663 1.00 97.56 98 ASN A C 1
ATOM 786 O O . ASN A 1 98 ? -3.434 -3.659 8.384 1.00 97.56 98 ASN A O 1
ATOM 790 N N . PHE A 1 99 ? -1.969 -3.913 6.699 1.00 98.00 99 PHE A N 1
ATOM 791 C CA . PHE A 1 99 ? -1.895 -2.492 6.367 1.00 98.00 99 PHE A CA 1
ATOM 792 C C . PHE A 1 99 ? -3.261 -1.934 5.933 1.00 98.00 99 PHE A C 1
ATOM 794 O O . PHE A 1 99 ? -3.711 -0.911 6.464 1.00 98.00 99 PHE A O 1
ATOM 801 N N . ILE A 1 100 ? -3.966 -2.621 5.028 1.00 97.69 100 ILE A N 1
ATOM 802 C CA . ILE A 1 100 ? -5.310 -2.229 4.573 1.00 97.69 100 ILE A CA 1
ATOM 803 C C . ILE A 1 100 ? -6.299 -2.235 5.740 1.00 97.69 100 ILE A C 1
ATOM 805 O O . ILE A 1 100 ? -7.003 -1.245 5.963 1.00 97.69 100 ILE A O 1
ATOM 809 N N . ARG A 1 101 ? -6.310 -3.305 6.542 1.00 97.19 101 ARG A N 1
ATOM 810 C CA . ARG A 1 101 ? -7.187 -3.445 7.712 1.00 97.19 101 ARG A CA 1
ATOM 811 C C . ARG A 1 101 ? -6.950 -2.337 8.734 1.00 97.19 101 ARG A C 1
ATOM 813 O O . ARG A 1 101 ? -7.910 -1.760 9.244 1.00 97.19 101 ARG A O 1
ATOM 820 N N . ARG A 1 102 ? -5.692 -1.991 9.014 1.00 96.38 102 ARG A N 1
ATOM 821 C CA . ARG A 1 102 ? -5.340 -0.868 9.894 1.00 96.38 102 ARG A CA 1
ATOM 822 C C . ARG A 1 102 ? -5.935 0.441 9.381 1.00 96.38 102 ARG A C 1
ATOM 824 O O . ARG A 1 102 ? -6.611 1.138 10.135 1.00 96.38 102 ARG A O 1
ATOM 831 N N . ASN A 1 103 ? -5.729 0.757 8.105 1.00 97.44 103 ASN A N 1
ATOM 832 C CA . ASN A 1 103 ? -6.250 1.988 7.507 1.00 97.44 103 ASN A CA 1
ATOM 833 C C . ASN A 1 103 ? -7.788 2.008 7.477 1.00 97.44 103 ASN A C 1
ATOM 835 O O . ASN A 1 103 ? -8.392 3.052 7.727 1.00 97.44 103 ASN A O 1
ATOM 839 N N . GLN A 1 104 ? -8.438 0.859 7.269 1.00 96.56 104 GLN A N 1
ATOM 840 C CA . GLN A 1 104 ? -9.892 0.718 7.376 1.00 96.56 104 GLN A CA 1
ATOM 841 C C . GLN A 1 104 ? -10.395 1.052 8.789 1.00 96.56 104 GLN A C 1
ATOM 843 O O . GLN A 1 104 ? -11.391 1.765 8.945 1.00 96.56 104 GLN A O 1
ATOM 848 N N . LEU A 1 105 ? -9.729 0.544 9.830 1.00 96.12 105 LEU A N 1
ATOM 849 C CA . LEU A 1 105 ? -10.095 0.821 11.221 1.00 96.12 105 LEU A CA 1
ATOM 850 C C . LEU A 1 105 ? -9.949 2.310 11.549 1.00 96.12 105 LEU A C 1
ATOM 852 O O . LEU A 1 105 ? -10.846 2.888 12.165 1.00 96.12 105 LEU A O 1
ATOM 856 N N . GLU A 1 106 ? -8.874 2.949 11.091 1.00 95.06 106 GLU A N 1
ATOM 857 C CA . GLU A 1 106 ? -8.669 4.388 11.277 1.00 95.06 106 GLU A CA 1
ATOM 858 C C . GLU A 1 106 ? -9.716 5.230 10.534 1.00 95.06 106 GLU A C 1
ATOM 860 O O . GLU A 1 106 ? -10.270 6.170 11.110 1.00 95.06 106 GLU A O 1
ATOM 865 N N . ALA A 1 107 ? -10.080 4.863 9.303 1.00 93.81 107 ALA A N 1
ATOM 866 C CA . ALA A 1 107 ? -11.157 5.525 8.565 1.00 93.81 107 ALA A CA 1
ATOM 867 C C . ALA A 1 107 ? -12.506 5.426 9.304 1.00 93.81 107 ALA A C 1
ATOM 869 O O . ALA A 1 107 ? -13.213 6.426 9.462 1.00 93.81 107 ALA A O 1
ATOM 870 N N . LYS A 1 108 ? -12.841 4.244 9.841 1.00 92.44 108 LYS A N 1
ATOM 871 C CA . LYS A 1 108 ? -14.058 4.038 10.647 1.00 92.44 108 LYS A CA 1
ATOM 872 C C . LYS A 1 108 ? -14.063 4.889 11.920 1.00 92.44 108 LYS A C 1
ATOM 874 O O . LYS A 1 108 ? -15.100 5.459 12.259 1.00 92.44 108 LYS A O 1
ATOM 879 N N . LYS A 1 109 ? -12.927 5.005 12.618 1.00 92.44 109 LYS A N 1
ATOM 880 C CA . LYS A 1 109 ? -12.796 5.858 13.815 1.00 92.44 109 LYS A CA 1
ATOM 881 C C . LYS A 1 109 ? -13.038 7.332 13.490 1.00 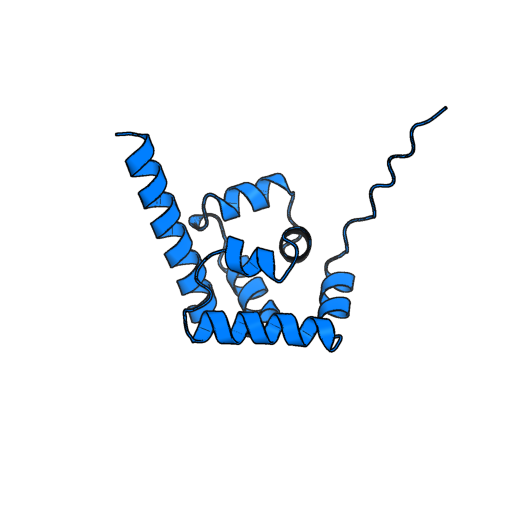92.44 109 LYS A C 1
ATOM 883 O O . LYS A 1 109 ? -13.747 7.998 14.240 1.00 92.44 109 LYS A O 1
ATOM 888 N N . LYS A 1 110 ? -12.492 7.831 12.377 1.00 87.44 110 LYS A N 1
ATOM 889 C CA . LYS A 1 110 ? -12.682 9.225 11.942 1.00 87.44 110 LYS A CA 1
ATOM 890 C C . LYS A 1 110 ? -14.155 9.541 11.673 1.00 87.44 110 LYS A C 1
ATOM 892 O O . LYS A 1 110 ? -14.661 10.510 12.222 1.00 87.44 110 LYS A O 1
ATOM 897 N N . ARG A 1 111 ? -14.872 8.670 10.952 1.00 85.50 111 ARG A N 1
ATOM 898 C CA . ARG A 1 111 ? -16.315 8.845 10.673 1.00 85.50 111 ARG A CA 1
ATOM 899 C C . ARG A 1 111 ? -17.165 8.920 11.944 1.00 85.50 111 ARG A C 1
ATOM 901 O O . ARG A 1 111 ? -18.053 9.756 12.039 1.00 85.50 111 ARG A O 1
ATOM 908 N N . LYS A 1 112 ? -16.867 8.081 12.944 1.00 79.56 112 LYS A N 1
ATOM 909 C CA . LYS A 1 112 ? -17.569 8.115 14.240 1.00 79.56 112 LYS A CA 1
ATOM 910 C C . LYS A 1 112 ? -17.363 9.426 15.004 1.00 79.56 112 LYS A C 1
ATOM 912 O O . LYS A 1 112 ? -18.257 9.818 15.739 1.00 79.56 112 LYS A O 1
ATOM 917 N N . LYS A 1 113 ? -16.204 10.076 14.855 1.00 75.19 113 LYS A N 1
ATOM 918 C CA . LYS A 1 113 ? -15.925 11.370 15.495 1.00 75.19 113 LYS A CA 1
ATOM 919 C C . LYS A 1 113 ? -16.651 12.531 14.819 1.00 75.19 113 LYS A C 1
ATOM 921 O O . LYS A 1 113 ? -16.989 13.475 15.505 1.00 75.19 113 LYS A O 1
ATOM 926 N N . THR A 1 114 ? -16.869 12.469 13.507 1.00 72.69 114 THR A N 1
ATOM 927 C CA . THR A 1 114 ? -17.558 13.534 12.757 1.00 72.69 114 THR A CA 1
ATOM 928 C C . THR A 1 114 ? -19.072 13.536 12.986 1.00 72.69 114 THR A C 1
ATOM 930 O O . THR A 1 114 ? -19.695 14.584 12.902 1.00 72.69 114 THR A O 1
ATOM 933 N N . ASN A 1 115 ? -19.662 12.377 13.292 1.00 60.75 115 ASN A N 1
ATOM 934 C CA . ASN A 1 115 ? -21.100 12.238 13.549 1.00 60.75 115 ASN A CA 1
ATOM 935 C C . ASN A 1 115 ? -21.487 12.431 15.031 1.00 60.75 115 ASN A C 1
ATOM 937 O O . ASN A 1 115 ? -22.598 12.063 15.412 1.00 60.75 115 ASN A O 1
ATOM 941 N N . LYS A 1 116 ? -20.568 12.917 15.871 1.00 50.66 116 LYS A N 1
ATOM 942 C CA . LYS A 1 116 ? -20.778 13.172 17.299 1.00 50.66 116 LYS A CA 1
ATOM 943 C C . LYS A 1 116 ? -20.523 14.643 17.583 1.00 50.66 116 LYS A C 1
ATOM 945 O O . LYS A 1 116 ? -21.280 15.194 18.406 1.00 50.66 116 LYS A O 1
#

Secondary structure (DSSP, 8-state):
-------PPPPPHHHHHHHHHSHHHHHHHHHHHHHHHTTS--SHHHHHTTS-HHHHHHHTT--HHHHHHHHH-GGG--HHHHHHHHHHHT--HHHHHHHHHHHHHHHHHHHHHHT-

Foldseek 3Di:
DDDPPPPPPQDALVNLLVVLPDPLNVVLLVVCQVCLVVVVPQAPVVNCVRDPPSNLCNLVVDDPVLSVVCNLAVVSDDLVSLVSVCVSSVHDSVSSVVSSVSSNVVSVVVVVVVVD